Protein AF-A0A4U9DA67-F1 (afdb_monomer_lite)

Foldseek 3Di:
DQPDPVPDDVVVVVVVVVVCVVVVDDDPDDDDDPVVCPVVVVVVQLVCLVVLNDADADDDPVVVVQQPADPVDHHHDGPRSPPHSVVRVVVVVCVVVVVVVPD

Secondary structure (DSSP, 8-state):
-TT-TTT--HHHHHHHHHHHHHTT---SSSPP-GGGGHHHHHHHHHHHHHTTS-------HHHHHHHT-BTTB-----TTTT--HHHHHHHHHHHHTTGGGG-

Structure (mmCIF, N/CA/C/O backbone):
data_AF-A0A4U9DA67-F1
#
_entry.id 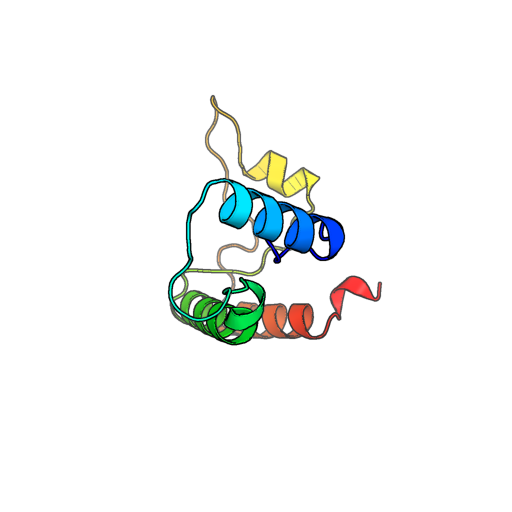  AF-A0A4U9DA67-F1
#
loop_
_atom_site.group_PDB
_atom_site.id
_atom_site.type_symbol
_atom_site.label_atom_id
_atom_site.label_alt_id
_atom_site.label_comp_id
_atom_site.label_asym_id
_atom_site.label_entity_id
_atom_site.label_seq_id
_atom_site.pdbx_PDB_ins_code
_atom_site.Cartn_x
_atom_site.Cartn_y
_atom_site.Cartn_z
_atom_site.occupancy
_atom_site.B_iso_or_equiv
_atom_site.auth_seq_id
_atom_site.auth_comp_id
_atom_site.auth_asym_id
_atom_site.auth_atom_id
_atom_site.pdbx_PDB_model_num
ATOM 1 N N . MET A 1 1 ? -1.468 9.016 10.867 1.00 56.12 1 MET A N 1
ATOM 2 C CA . MET A 1 1 ? -2.059 7.807 10.263 1.00 56.12 1 MET A CA 1
ATOM 3 C C . MET A 1 1 ? -1.379 6.626 10.899 1.00 56.12 1 MET A C 1
ATOM 5 O O . MET A 1 1 ? -0.155 6.627 10.936 1.00 56.12 1 MET A O 1
ATOM 9 N N . ASP A 1 2 ? -2.167 5.694 11.413 1.00 71.94 2 ASP A N 1
ATOM 10 C CA . ASP A 1 2 ? -1.729 4.495 12.127 1.00 71.94 2 ASP A CA 1
ATOM 11 C C . ASP A 1 2 ? -1.363 3.336 11.165 1.00 71.94 2 ASP A C 1
ATOM 13 O O . ASP A 1 2 ? -1.772 2.189 11.317 1.00 71.94 2 ASP A O 1
ATOM 17 N N . THR A 1 3 ? -0.644 3.673 10.089 1.00 76.25 3 THR A N 1
ATOM 18 C CA . THR A 1 3 ? -0.167 2.721 9.072 1.00 76.25 3 THR A CA 1
ATOM 19 C C . THR A 1 3 ? 1.362 2.636 8.985 1.00 76.25 3 THR A C 1
ATOM 21 O O . THR A 1 3 ? 1.892 1.912 8.144 1.00 76.25 3 THR A O 1
ATOM 24 N N . ASN A 1 4 ? 2.086 3.413 9.792 1.00 77.94 4 ASN A N 1
ATOM 25 C CA . ASN A 1 4 ? 3.538 3.420 9.901 1.00 77.94 4 ASN A CA 1
ATOM 26 C C . ASN A 1 4 ? 3.980 3.118 11.350 1.00 77.94 4 ASN A C 1
ATOM 28 O O . ASN A 1 4 ? 4.175 4.052 12.136 1.00 77.94 4 ASN A O 1
ATOM 32 N N . PRO A 1 5 ? 4.282 1.849 11.675 1.00 72.50 5 PRO A N 1
ATOM 33 C CA . PRO A 1 5 ? 4.588 1.424 13.042 1.00 72.50 5 PRO A CA 1
ATOM 34 C C . PRO A 1 5 ? 5.873 2.038 13.625 1.00 72.50 5 PRO A C 1
ATOM 36 O O . PRO A 1 5 ? 6.102 1.940 14.822 1.00 72.50 5 PRO A O 1
ATOM 39 N N . VAL A 1 6 ? 6.731 2.660 12.805 1.00 71.12 6 VAL A N 1
ATOM 40 C CA . VAL A 1 6 ? 7.970 3.326 13.261 1.00 71.12 6 VAL A CA 1
ATOM 41 C C . VAL A 1 6 ? 7.718 4.778 13.684 1.00 71.12 6 VAL A C 1
ATOM 43 O O . VAL A 1 6 ? 8.524 5.362 14.401 1.00 71.12 6 VAL A O 1
ATOM 46 N N . LYS A 1 7 ? 6.622 5.388 13.219 1.00 66.12 7 LYS A N 1
ATOM 47 C CA . LYS A 1 7 ? 6.269 6.789 13.508 1.00 66.12 7 LYS A CA 1
ATOM 48 C C . LYS A 1 7 ? 5.043 6.929 14.410 1.00 66.12 7 LYS A C 1
ATOM 50 O O . LYS 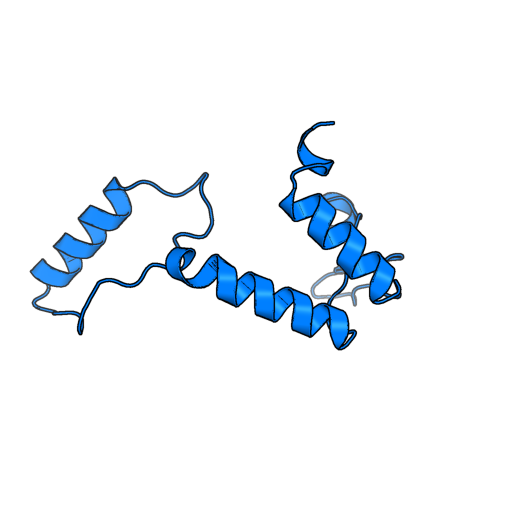A 1 7 ? 4.578 8.046 14.623 1.00 66.12 7 LYS A O 1
ATOM 55 N N . GLU A 1 8 ? 4.505 5.817 14.890 1.00 66.38 8 GLU A N 1
ATOM 56 C CA . GLU A 1 8 ? 3.336 5.791 15.758 1.00 66.38 8 GLU A CA 1
ATOM 57 C C . GLU A 1 8 ? 3.744 5.712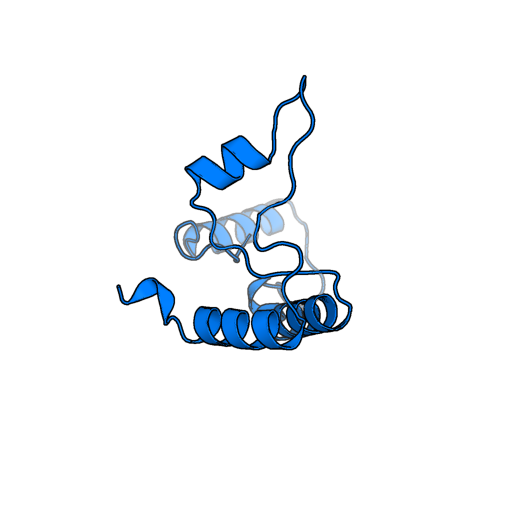 17.220 1.00 66.38 8 GLU A C 1
ATOM 59 O O . GLU A 1 8 ? 4.470 4.807 17.621 1.00 66.38 8 GLU A O 1
ATOM 64 N N . ASP A 1 9 ? 3.218 6.649 18.004 1.00 74.19 9 ASP A N 1
ATOM 65 C CA . ASP A 1 9 ? 3.228 6.600 19.460 1.00 74.19 9 ASP A CA 1
ATOM 66 C C . ASP A 1 9 ? 1.779 6.688 19.949 1.00 74.19 9 ASP A C 1
ATOM 68 O O . ASP A 1 9 ? 0.979 7.480 19.433 1.00 74.19 9 ASP A O 1
ATOM 72 N N . ILE A 1 10 ? 1.445 5.870 20.943 1.00 77.50 10 ILE A N 1
ATOM 73 C CA . ILE A 1 10 ? 0.146 5.889 21.619 1.00 77.50 10 ILE A CA 1
ATOM 74 C C . ILE A 1 10 ? -0.095 7.272 22.238 1.00 77.50 10 ILE A C 1
ATOM 76 O O . ILE A 1 10 ? -1.227 7.758 22.217 1.00 77.50 10 ILE A O 1
ATOM 80 N N . GLU A 1 11 ? 0.966 7.955 22.674 1.00 78.69 11 GLU A N 1
ATOM 81 C CA . GLU A 1 11 ? 0.903 9.313 23.221 1.00 78.69 11 GLU A CA 1
ATOM 82 C C . GLU A 1 11 ? 0.291 10.320 22.225 1.00 78.69 11 GLU A C 1
ATOM 84 O O . GLU A 1 11 ? -0.525 11.173 22.596 1.00 78.69 11 GLU A O 1
ATOM 89 N N . TYR A 1 12 ? 0.590 10.191 20.927 1.00 81.94 12 TYR A N 1
ATOM 90 C CA . TYR A 1 12 ? -0.013 11.049 19.900 1.00 81.94 12 TYR A CA 1
ATOM 91 C C . TYR A 1 12 ? -1.506 10.767 19.720 1.00 81.94 12 TYR A C 1
ATOM 93 O O . TYR A 1 12 ? -2.298 11.684 19.513 1.00 81.94 12 TYR A O 1
ATOM 101 N N . VAL A 1 13 ? -1.919 9.503 19.811 1.00 84.69 13 VAL A N 1
ATOM 102 C CA . VAL A 1 13 ? -3.335 9.128 19.699 1.00 84.69 13 VAL A CA 1
ATOM 103 C C . VAL A 1 13 ? -4.136 9.684 20.877 1.00 84.69 13 VAL A C 1
ATOM 105 O O . VAL A 1 13 ? -5.255 10.162 20.689 1.00 84.69 13 VAL A O 1
ATOM 108 N N . GLU A 1 14 ? -3.582 9.625 22.085 1.00 86.75 14 GLU A N 1
ATOM 109 C CA . GLU A 1 14 ? -4.240 10.119 23.297 1.00 86.75 14 GLU A CA 1
ATOM 110 C C . GLU A 1 14 ? -4.330 11.647 23.332 1.00 86.75 14 GLU A C 1
ATOM 112 O O . GLU A 1 14 ? -5.409 12.186 23.584 1.00 86.75 14 GLU A O 1
ATOM 117 N N . SER A 1 15 ? -3.241 12.348 23.007 1.00 90.44 15 SER A N 1
ATOM 118 C CA . SER A 1 15 ? -3.234 13.817 22.934 1.00 90.44 15 SER A CA 1
ATOM 119 C C . SER A 1 15 ? -4.243 14.349 21.913 1.00 90.44 15 SER A C 1
ATOM 121 O O . SER A 1 15 ? -5.058 15.203 22.254 1.00 90.44 15 SER A O 1
ATOM 123 N N . ILE A 1 16 ? -4.301 13.766 20.709 1.00 89.56 16 ILE A N 1
ATOM 124 C CA . ILE A 1 16 ? -5.278 14.162 19.681 1.00 89.56 16 ILE A CA 1
ATOM 125 C C . ILE A 1 16 ? -6.723 13.958 20.167 1.00 89.56 16 ILE A C 1
ATOM 127 O O . ILE A 1 16 ? -7.581 14.808 19.924 1.00 89.56 16 ILE A O 1
ATOM 131 N N . LYS A 1 17 ? -7.023 12.852 20.864 1.00 89.75 17 LYS A N 1
ATOM 132 C CA . LYS A 1 17 ? -8.366 12.617 21.430 1.00 89.75 17 LYS A CA 1
ATOM 133 C C . LYS A 1 17 ? -8.737 13.679 22.461 1.00 89.75 17 LYS A C 1
ATOM 135 O O . LYS A 1 17 ? -9.867 14.169 22.433 1.00 89.75 17 LYS A O 1
ATOM 140 N N . ASN A 1 18 ? -7.798 14.025 23.338 1.00 91.81 18 ASN A N 1
ATOM 141 C CA . ASN A 1 18 ? -8.002 15.029 24.377 1.00 91.81 18 ASN A CA 1
ATOM 142 C C . ASN A 1 18 ? -8.239 16.416 23.770 1.00 91.81 18 ASN A C 1
ATOM 144 O O . ASN A 1 18 ? -9.177 17.095 24.177 1.00 91.81 18 ASN A O 1
ATOM 148 N N . ASP A 1 19 ? -7.469 16.802 22.751 1.00 94.38 19 ASP A N 1
ATOM 149 C CA . ASP A 1 19 ? -7.624 18.093 22.072 1.00 94.38 19 ASP A CA 1
ATOM 150 C C . ASP A 1 19 ? -8.983 18.217 21.367 1.00 94.38 19 ASP A C 1
ATOM 152 O O . ASP A 1 19 ? -9.659 19.241 21.475 1.00 94.38 19 ASP A O 1
ATOM 156 N N . VAL A 1 20 ? -9.438 17.161 20.680 1.00 92.75 20 VAL A N 1
ATOM 157 C CA . VAL A 1 20 ? -10.751 17.149 20.007 1.00 92.75 20 VAL A CA 1
ATOM 158 C C . VAL A 1 20 ? -11.898 17.284 21.014 1.00 92.75 20 VAL A C 1
ATOM 160 O O . VAL A 1 20 ? -12.839 18.045 20.771 1.00 92.75 20 VAL A O 1
ATOM 163 N N . GLN A 1 21 ? -11.809 16.589 22.154 1.00 92.19 21 GLN A N 1
ATOM 164 C CA . GLN A 1 21 ? -12.792 16.706 23.237 1.00 92.19 21 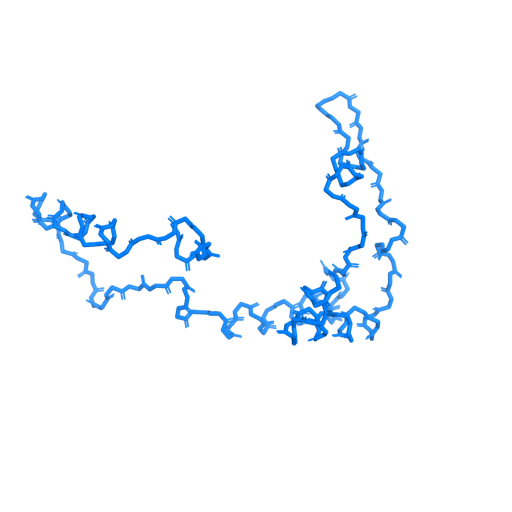GLN A CA 1
ATOM 165 C C . GLN A 1 21 ? -12.752 18.085 23.897 1.00 92.19 21 GLN A C 1
ATOM 167 O O . GLN A 1 21 ? -13.803 18.659 24.181 1.00 92.19 21 GLN A O 1
ATOM 172 N N . TRP A 1 22 ? -11.556 18.637 24.106 1.00 94.56 22 TRP A N 1
ATOM 173 C CA . TRP A 1 22 ? -11.367 19.974 24.664 1.00 94.56 22 TRP A CA 1
ATOM 174 C C . TRP A 1 22 ? -11.992 21.060 23.779 1.00 94.56 22 TRP A C 1
ATOM 176 O O . TRP A 1 22 ? -12.613 21.990 24.289 1.00 94.56 22 TRP A O 1
ATOM 186 N N . LEU A 1 23 ? -11.929 20.895 22.454 1.00 95.94 23 LEU A N 1
ATOM 187 C CA . LEU A 1 23 ? -12.615 21.759 21.487 1.00 95.94 23 LEU A CA 1
ATOM 188 C C . LEU A 1 23 ? -14.152 21.595 21.479 1.00 95.94 23 LEU A C 1
ATOM 190 O O . LEU A 1 23 ? -14.837 22.301 20.740 1.00 95.94 23 LEU A O 1
ATOM 194 N N . GLY A 1 24 ? -14.709 20.687 22.287 1.00 94.31 24 GLY A N 1
ATOM 195 C CA . GLY A 1 24 ? -16.150 20.453 22.417 1.00 94.31 24 GLY A CA 1
ATOM 196 C C . GLY A 1 24 ? -16.751 19.559 21.329 1.00 94.31 24 GLY A C 1
ATOM 197 O O . GLY A 1 24 ? -17.974 19.394 21.272 1.00 94.31 24 GLY A O 1
ATOM 198 N N . PHE A 1 25 ? -15.923 18.961 20.468 1.00 93.38 25 PHE A N 1
ATOM 199 C CA . PHE A 1 25 ? -16.383 18.047 19.426 1.00 93.38 25 PHE A CA 1
ATOM 200 C C . PHE A 1 25 ? -16.469 16.611 19.939 1.00 93.38 25 PHE A C 1
ATOM 202 O O . PHE A 1 25 ? -15.653 16.149 20.733 1.00 93.38 25 PHE A O 1
ATOM 209 N N . HIS A 1 26 ? -17.459 15.886 19.428 1.00 90.88 26 HIS A N 1
ATOM 210 C CA . HIS A 1 26 ? -17.674 14.477 19.729 1.00 90.88 26 HIS A CA 1
ATOM 211 C C . HIS A 1 26 ? -17.681 13.699 18.417 1.00 90.88 26 HIS A C 1
ATOM 213 O O . HIS A 1 26 ? -18.399 14.054 17.480 1.00 90.88 26 HIS A O 1
ATOM 219 N N . TRP A 1 27 ? -16.877 12.643 18.335 1.00 91.06 27 TRP A N 1
ATOM 220 C CA . TRP A 1 27 ? -16.933 11.720 17.207 1.00 91.06 27 TRP A CA 1
ATOM 221 C C . TRP A 1 27 ? -18.158 10.814 17.317 1.00 91.06 27 TRP A C 1
ATOM 223 O O . TRP A 1 27 ? -18.664 10.526 18.402 1.00 91.06 27 TRP A O 1
ATOM 233 N N . SER A 1 28 ? -18.635 10.349 16.166 1.00 91.44 28 SER A N 1
ATOM 234 C CA . SER A 1 28 ? -19.725 9.382 16.116 1.00 91.44 28 SER A CA 1
ATOM 235 C C . SER A 1 28 ? -19.193 7.971 16.348 1.00 91.44 28 SER A C 1
ATOM 237 O O . SER A 1 28 ? -18.238 7.549 15.699 1.00 91.44 28 SER A O 1
ATOM 239 N N . GLY A 1 29 ? -19.828 7.229 17.254 1.00 89.56 29 GLY A N 1
ATOM 240 C CA . GLY A 1 29 ? -19.480 5.838 17.521 1.00 89.56 29 GLY A CA 1
ATOM 241 C C . GLY A 1 29 ? -18.092 5.666 18.145 1.00 89.56 29 GLY A C 1
ATOM 242 O O . GLY A 1 29 ? -17.711 6.385 19.069 1.00 89.56 29 GLY A O 1
ATOM 243 N N . LYS A 1 30 ? -17.359 4.650 17.682 1.00 88.94 30 LYS A N 1
ATOM 244 C CA . LYS A 1 30 ? -16.019 4.320 18.183 1.00 88.94 30 LYS A CA 1
ATOM 245 C C . LYS A 1 30 ? -14.955 5.074 17.389 1.00 88.94 30 LYS A C 1
ATOM 247 O O . LYS A 1 30 ? -15.158 5.401 16.225 1.00 88.94 30 LYS A O 1
ATOM 252 N N . VAL A 1 31 ? -13.806 5.306 18.018 1.00 87.25 31 VAL A N 1
ATOM 253 C CA . VAL A 1 31 ? -12.616 5.793 17.312 1.00 87.25 31 VAL A CA 1
ATOM 254 C C . VAL A 1 31 ? -12.196 4.727 16.306 1.00 87.25 31 VAL A C 1
ATOM 256 O O . VAL A 1 31 ? -12.034 3.569 16.685 1.00 87.25 31 VAL A O 1
ATOM 259 N N . CYS A 1 32 ? -12.052 5.122 15.046 1.00 86.69 32 CYS A N 1
ATOM 260 C CA . CYS A 1 32 ? -11.606 4.241 13.975 1.00 86.69 32 CYS A CA 1
ATOM 261 C C . CYS A 1 32 ? -10.088 4.317 13.825 1.00 86.69 32 CYS A C 1
ATOM 263 O O . CYS A 1 32 ? -9.526 5.416 13.826 1.00 86.69 32 CYS A O 1
ATOM 265 N N . TYR A 1 33 ? -9.460 3.166 13.619 1.00 85.94 33 TYR A N 1
ATOM 266 C CA . TYR A 1 33 ? -8.041 3.046 13.315 1.00 85.94 33 TYR A CA 1
ATOM 267 C C . TYR A 1 33 ? -7.877 2.543 11.878 1.00 85.94 33 TYR A C 1
ATOM 269 O O . TYR A 1 33 ? -8.637 1.697 11.418 1.00 85.94 33 TYR A O 1
ATOM 277 N N . SER A 1 34 ? -6.912 3.071 11.124 1.00 85.00 34 SER A N 1
ATOM 278 C CA . SER A 1 34 ? -6.622 2.593 9.761 1.00 85.00 34 SER A CA 1
ATOM 279 C C . SER A 1 34 ? -6.164 1.133 9.784 1.00 85.00 34 SER A C 1
ATOM 281 O O . SER A 1 34 ? -6.463 0.371 8.865 1.00 85.00 34 SER A O 1
ATOM 283 N N . SER A 1 35 ? -5.475 0.744 10.857 1.00 85.00 35 SER A N 1
ATOM 284 C CA . SER A 1 35 ? -5.048 -0.624 11.141 1.00 85.00 35 SER A CA 1
ATOM 285 C C . SER A 1 35 ? -6.210 -1.608 11.312 1.00 85.00 35 SER A C 1
ATOM 287 O O . SER A 1 35 ? -6.056 -2.768 10.926 1.00 85.00 35 SER A O 1
ATOM 289 N N . ASP A 1 36 ? -7.399 -1.154 11.740 1.00 86.50 36 ASP A N 1
ATOM 290 C CA . ASP A 1 36 ? -8.619 -1.984 11.786 1.00 86.50 36 ASP A CA 1
ATOM 291 C C . ASP A 1 36 ? -9.015 -2.510 10.391 1.00 86.50 36 ASP A C 1
ATOM 293 O O . ASP A 1 36 ? -9.750 -3.489 10.269 1.00 86.50 36 ASP A O 1
ATOM 297 N N . TYR A 1 37 ? -8.525 -1.873 9.322 1.00 90.56 37 TYR A N 1
ATOM 298 C CA . TYR A 1 37 ? -8.865 -2.192 7.937 1.00 90.56 37 TYR A CA 1
ATOM 299 C C . TYR A 1 37 ? -7.747 -2.920 7.180 1.00 90.56 37 TYR A C 1
ATOM 301 O O . TYR A 1 37 ? -7.866 -3.091 5.967 1.00 90.56 37 TYR A O 1
ATOM 309 N N . PHE A 1 38 ? -6.667 -3.371 7.830 1.00 89.50 38 PHE A N 1
ATOM 310 C CA . PHE A 1 38 ? -5.549 -4.011 7.121 1.00 89.50 38 PHE A CA 1
ATOM 311 C C . PHE A 1 38 ? -5.949 -5.257 6.325 1.00 89.50 38 PHE A C 1
ATOM 313 O O . PHE A 1 38 ? -5.510 -5.400 5.183 1.00 89.50 38 PHE A O 1
ATOM 320 N N . ASP A 1 39 ? -6.831 -6.105 6.854 1.00 91.19 39 ASP A N 1
ATOM 321 C CA . ASP A 1 39 ? -7.329 -7.277 6.120 1.00 91.19 39 ASP A CA 1
ATOM 322 C C . ASP A 1 39 ? -8.131 -6.873 4.871 1.00 91.19 39 ASP A C 1
ATOM 324 O O . ASP A 1 39 ? -8.008 -7.477 3.798 1.00 91.19 39 ASP A O 1
ATOM 328 N N . GLN A 1 40 ? -8.915 -5.798 4.981 1.00 93.81 40 GLN A N 1
ATOM 329 C CA . GLN A 1 40 ? -9.687 -5.252 3.869 1.00 93.81 40 GLN A CA 1
ATOM 330 C C . GLN A 1 40 ? -8.770 -4.627 2.808 1.00 93.81 40 GLN A C 1
ATOM 332 O O . GLN A 1 40 ? -8.941 -4.875 1.615 1.00 93.81 40 GLN A O 1
ATOM 337 N N . LEU A 1 41 ? -7.768 -3.854 3.233 1.00 93.88 41 LEU A N 1
ATOM 338 C CA . LEU A 1 41 ? -6.774 -3.243 2.350 1.00 93.88 41 LEU A CA 1
ATOM 339 C C . LEU A 1 41 ? -5.937 -4.305 1.627 1.00 93.88 41 LEU A C 1
ATOM 341 O O . LEU A 1 41 ? -5.692 -4.178 0.429 1.00 93.88 41 LEU A O 1
ATOM 345 N N . HIS A 1 42 ? -5.560 -5.382 2.319 1.00 94.81 42 HIS A N 1
ATOM 346 C CA . HIS A 1 42 ? -4.897 -6.531 1.709 1.00 94.81 42 HIS A CA 1
ATOM 347 C C . HIS A 1 42 ? -5.785 -7.193 0.646 1.00 94.81 42 HIS A C 1
ATOM 349 O O . HIS A 1 42 ? -5.321 -7.485 -0.455 1.00 94.81 42 HIS A O 1
ATOM 355 N N . SER A 1 43 ? -7.070 -7.394 0.947 1.00 96.25 43 SER A N 1
ATOM 356 C CA . SER A 1 43 ? -8.024 -7.982 -0.001 1.00 96.25 43 SER A CA 1
ATOM 357 C C . SER A 1 43 ? -8.174 -7.127 -1.263 1.00 96.25 43 SER A C 1
ATOM 359 O O . SER A 1 43 ? -8.126 -7.657 -2.373 1.00 96.25 43 SER A O 1
ATOM 361 N N . TYR A 1 44 ? -8.249 -5.801 -1.116 1.00 97.50 44 TYR A N 1
ATOM 362 C CA . TYR A 1 44 ? -8.247 -4.888 -2.261 1.00 97.50 44 TYR A CA 1
ATOM 363 C C . TYR A 1 44 ? -6.931 -4.921 -3.044 1.00 97.50 44 TYR A C 1
ATOM 365 O O . TYR A 1 44 ? -6.959 -4.874 -4.271 1.00 97.50 44 TYR A O 1
ATOM 373 N N . ALA A 1 45 ? -5.779 -5.043 -2.381 1.00 96.75 45 ALA A N 1
ATOM 374 C CA . ALA A 1 45 ? -4.500 -5.184 -3.077 1.00 96.75 45 ALA A CA 1
ATOM 375 C C . ALA A 1 45 ? -4.469 -6.449 -3.955 1.00 96.75 45 ALA A C 1
ATOM 377 O O . ALA A 1 45 ? -4.090 -6.378 -5.123 1.00 96.75 45 ALA A O 1
ATOM 378 N N . VAL A 1 46 ? -4.944 -7.586 -3.434 1.00 97.38 46 VAL A N 1
ATOM 379 C CA . VAL A 1 46 ? -5.076 -8.841 -4.197 1.00 97.38 46 VAL A CA 1
ATOM 380 C C . VAL A 1 46 ? -6.033 -8.681 -5.381 1.00 97.38 46 VAL A C 1
ATOM 382 O O . VAL A 1 46 ? -5.738 -9.147 -6.484 1.00 97.38 46 VAL A O 1
ATOM 385 N N . GLU A 1 47 ? -7.158 -7.990 -5.19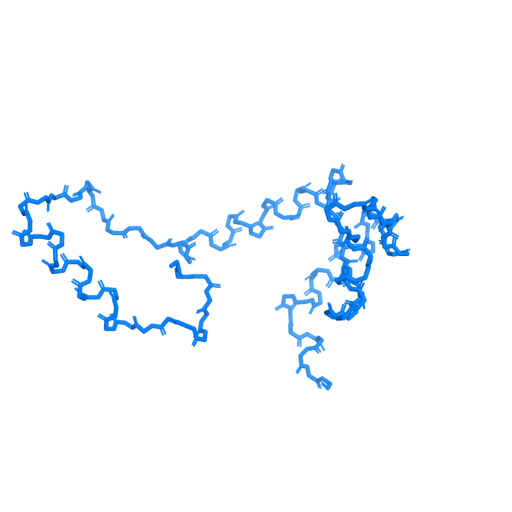1 1.00 97.94 47 GLU A N 1
ATOM 386 C CA . GLU A 1 47 ? -8.103 -7.692 -6.271 1.00 97.94 47 GLU A CA 1
ATOM 387 C C . GLU A 1 47 ? -7.454 -6.847 -7.379 1.00 97.94 47 GLU A C 1
ATOM 389 O O . GLU A 1 47 ? -7.601 -7.157 -8.563 1.00 97.94 47 GLU A O 1
ATOM 394 N N . LEU A 1 48 ? -6.697 -5.809 -7.011 1.00 98.31 48 LEU A N 1
ATOM 395 C CA . LEU A 1 48 ? -5.983 -4.962 -7.969 1.00 98.31 48 LEU A CA 1
ATOM 396 C C . LEU A 1 48 ? -4.925 -5.747 -8.749 1.00 98.31 48 LEU A C 1
ATOM 398 O O . LEU A 1 48 ? -4.826 -5.573 -9.964 1.00 98.31 48 LEU A O 1
ATOM 402 N N . ILE A 1 49 ? -4.182 -6.638 -8.085 1.00 97.94 49 ILE A N 1
ATOM 403 C CA . ILE A 1 49 ? -3.220 -7.528 -8.751 1.00 97.94 49 ILE A CA 1
ATOM 404 C C . ILE A 1 49 ? -3.951 -8.438 -9.743 1.00 97.94 49 ILE A C 1
ATOM 406 O O . ILE A 1 49 ? -3.549 -8.543 -10.898 1.00 97.94 49 ILE A O 1
ATOM 410 N N . THR A 1 50 ? -5.072 -9.033 -9.331 1.00 97.25 50 THR A N 1
ATOM 411 C CA . THR A 1 50 ? -5.866 -9.941 -10.178 1.00 97.25 50 THR A CA 1
ATOM 412 C C . THR A 1 50 ? -6.425 -9.240 -11.420 1.00 97.25 50 THR A C 1
ATOM 414 O O . THR A 1 50 ? -6.522 -9.840 -12.487 1.00 97.25 50 THR A O 1
ATOM 417 N N . LYS A 1 51 ? -6.750 -7.947 -11.313 1.00 97.88 51 LYS A N 1
ATOM 418 C CA . LYS A 1 51 ? -7.207 -7.105 -12.430 1.00 97.88 51 LYS A CA 1
ATOM 419 C C . LYS A 1 51 ? -6.071 -6.579 -13.321 1.00 97.88 51 LYS A C 1
ATOM 421 O O . LYS A 1 51 ? -6.356 -5.851 -14.269 1.00 97.88 51 LYS A O 1
ATOM 426 N N . GLY A 1 52 ? -4.807 -6.890 -13.020 1.00 96.50 52 GLY A N 1
ATOM 427 C CA . GLY A 1 52 ? -3.644 -6.347 -13.735 1.00 96.50 52 GLY A CA 1
ATOM 428 C C . GLY A 1 52 ? -3.418 -4.848 -13.493 1.00 96.50 52 GLY A C 1
ATOM 429 O O . GLY A 1 52 ? -2.803 -4.172 -14.313 1.00 96.50 52 GLY A O 1
ATOM 430 N N . LEU A 1 53 ? -3.947 -4.310 -12.388 1.00 97.69 53 LEU A N 1
ATOM 431 C CA . LEU A 1 53 ? -3.869 -2.891 -12.019 1.00 97.69 53 LEU A CA 1
ATOM 432 C C . LEU A 1 53 ? -2.804 -2.607 -10.948 1.00 97.69 53 LEU A C 1
ATOM 434 O O . LEU A 1 53 ? -2.569 -1.447 -10.612 1.00 97.69 53 LEU A O 1
ATOM 438 N N . ALA A 1 54 ? -2.161 -3.646 -10.417 1.00 97.94 54 ALA A N 1
ATOM 439 C CA . ALA A 1 54 ? -1.055 -3.551 -9.472 1.00 97.94 54 ALA A CA 1
ATOM 440 C C . ALA A 1 54 ? -0.009 -4.639 -9.754 1.00 97.94 54 ALA A C 1
ATOM 442 O O . ALA A 1 54 ? -0.352 -5.730 -10.207 1.00 97.94 54 ALA A O 1
ATOM 443 N N . TYR A 1 55 ? 1.257 -4.337 -9.462 1.00 97.94 55 TYR A N 1
ATOM 444 C CA . TYR A 1 55 ? 2.390 -5.247 -9.628 1.00 97.94 55 TYR A CA 1
ATOM 445 C C . TYR A 1 55 ? 3.380 -5.091 -8.463 1.00 97.94 55 TYR A C 1
ATOM 447 O O . TYR A 1 55 ? 3.397 -4.057 -7.790 1.00 97.94 55 TYR A O 1
ATOM 455 N N . VAL A 1 56 ? 4.196 -6.116 -8.219 1.00 97.50 56 VAL A N 1
ATOM 456 C CA . VAL A 1 56 ? 5.296 -6.071 -7.247 1.00 97.50 56 VAL A CA 1
ATOM 457 C C . VAL A 1 56 ? 6.549 -5.558 -7.945 1.00 97.50 56 VAL A C 1
ATOM 459 O O . VAL A 1 56 ? 6.967 -6.121 -8.956 1.00 97.50 56 VAL A O 1
ATOM 462 N N . ASP A 1 57 ? 7.157 -4.513 -7.390 1.00 96.50 57 ASP A N 1
ATOM 463 C CA . ASP A 1 57 ? 8.375 -3.891 -7.912 1.00 96.50 57 ASP A CA 1
ATOM 464 C C . ASP A 1 57 ? 9.594 -4.288 -7.068 1.00 96.50 57 ASP A C 1
ATOM 466 O O . ASP A 1 57 ? 9.506 -4.378 -5.844 1.00 96.50 57 ASP A O 1
ATOM 470 N N . GLU A 1 58 ? 10.727 -4.519 -7.728 1.00 95.94 58 GLU A N 1
ATOM 471 C CA . GLU A 1 58 ? 12.002 -4.887 -7.090 1.00 95.94 58 GLU A CA 1
ATOM 472 C C . GLU A 1 58 ? 13.099 -3.838 -7.300 1.00 95.94 58 GLU A C 1
ATOM 474 O O . GLU A 1 58 ? 14.240 -4.044 -6.890 1.00 95.94 58 GLU A O 1
ATOM 479 N N . LEU A 1 59 ? 12.767 -2.699 -7.915 1.00 94.81 59 LEU A N 1
ATOM 480 C CA . LEU A 1 59 ? 13.671 -1.555 -7.960 1.00 94.81 59 LEU A CA 1
ATOM 481 C C . LEU A 1 59 ? 14.001 -1.069 -6.539 1.00 94.81 59 LEU A C 1
ATOM 483 O O . LEU A 1 59 ? 13.129 -0.971 -5.671 1.00 94.81 59 LEU A O 1
ATOM 487 N N . SER A 1 60 ? 15.265 -0.714 -6.318 1.00 94.88 60 SER A N 1
ATOM 488 C CA . SER A 1 60 ? 15.713 -0.024 -5.105 1.00 94.88 60 SER A CA 1
ATOM 489 C C . SER A 1 60 ? 15.038 1.344 -4.953 1.00 94.88 60 SER A C 1
ATOM 491 O O . SER A 1 60 ? 14.476 1.900 -5.900 1.00 94.88 60 SER A O 1
ATOM 493 N N . ALA A 1 61 ? 15.097 1.932 -3.756 1.00 92.69 61 ALA A N 1
ATOM 494 C CA . ALA A 1 61 ? 14.511 3.251 -3.514 1.00 92.69 61 ALA A CA 1
ATOM 495 C C . ALA A 1 61 ? 15.135 4.335 -4.416 1.00 92.69 61 ALA A C 1
ATOM 497 O O . ALA A 1 61 ? 14.433 5.234 -4.893 1.00 92.69 61 ALA A O 1
ATOM 498 N N . GLU A 1 62 ? 16.439 4.227 -4.673 1.00 94.06 62 GLU A N 1
ATOM 499 C CA . GLU A 1 62 ? 17.192 5.073 -5.593 1.00 94.06 62 GLU A CA 1
ATOM 500 C C . GLU A 1 62 ? 16.686 4.903 -7.029 1.00 94.06 62 GLU A C 1
ATOM 502 O O . GLU A 1 62 ? 16.309 5.890 -7.668 1.00 94.06 62 GLU A O 1
ATOM 507 N N . GLU A 1 63 ? 16.577 3.663 -7.509 1.00 95.50 63 GLU A N 1
ATOM 508 C CA . GLU A 1 63 ? 16.085 3.372 -8.857 1.00 95.50 63 GLU A CA 1
ATOM 509 C C . GLU A 1 63 ? 14.625 3.799 -9.037 1.00 95.50 63 GLU A C 1
ATOM 511 O O . GLU A 1 63 ? 14.293 4.411 -10.048 1.00 95.50 63 GLU A O 1
ATOM 516 N N . ILE A 1 64 ? 13.741 3.580 -8.056 1.00 95.19 64 ILE A N 1
ATOM 517 C CA . ILE A 1 64 ? 12.351 4.067 -8.110 1.00 95.19 64 ILE A CA 1
ATOM 518 C C . ILE A 1 64 ? 12.331 5.582 -8.332 1.00 95.19 64 ILE A C 1
ATOM 520 O O . ILE A 1 64 ? 11.503 6.091 -9.094 1.00 95.19 64 ILE A O 1
ATOM 524 N N . ARG A 1 65 ? 13.234 6.326 -7.680 1.00 93.81 65 ARG A N 1
ATOM 525 C CA . ARG A 1 65 ? 13.323 7.781 -7.849 1.00 93.81 65 ARG A CA 1
ATOM 526 C C . ARG A 1 65 ? 13.769 8.159 -9.259 1.00 93.81 65 ARG A C 1
ATOM 528 O O . ARG A 1 65 ? 13.219 9.102 -9.820 1.00 93.81 65 ARG A O 1
ATOM 535 N N . GLU A 1 66 ? 14.714 7.424 -9.833 1.00 94.25 66 GLU A N 1
ATOM 536 C CA . GLU A 1 66 ? 15.169 7.626 -11.212 1.00 94.25 66 GLU A CA 1
ATOM 537 C C . GLU A 1 66 ? 14.084 7.280 -12.240 1.00 94.25 66 GLU A C 1
ATOM 539 O O . GLU A 1 66 ? 13.843 8.041 -13.178 1.00 94.25 66 GLU A O 1
ATOM 544 N N . TYR A 1 67 ? 13.390 6.155 -12.055 1.00 96.19 67 TYR A N 1
ATOM 545 C CA . TYR A 1 67 ? 12.338 5.683 -12.957 1.00 96.19 67 TYR A CA 1
ATOM 546 C C . TYR A 1 67 ? 11.083 6.559 -12.899 1.00 96.19 67 TYR A C 1
ATOM 548 O O . TYR A 1 67 ? 10.391 6.699 -13.905 1.00 96.19 67 TYR A O 1
ATOM 556 N N . ARG A 1 68 ? 10.814 7.221 -11.768 1.00 96.12 68 ARG A N 1
ATOM 557 C CA . ARG A 1 68 ? 9.695 8.166 -11.622 1.00 96.12 68 ARG A CA 1
ATOM 558 C C . ARG A 1 68 ? 9.810 9.391 -12.538 1.00 96.12 68 ARG A C 1
ATOM 560 O O . ARG A 1 68 ? 8.788 9.988 -12.869 1.00 96.12 68 ARG A O 1
ATOM 567 N N . GLY A 1 69 ? 11.023 9.762 -12.950 1.00 93.94 69 GLY A N 1
ATOM 568 C CA . GLY A 1 69 ? 11.273 10.980 -13.719 1.00 93.94 69 GLY A CA 1
ATOM 569 C C . GLY A 1 69 ? 11.256 12.242 -12.850 1.00 93.94 69 GLY A C 1
ATOM 570 O O . GLY A 1 69 ? 11.544 12.210 -11.653 1.00 93.94 69 GLY A O 1
ATOM 571 N N . SER A 1 70 ? 10.949 13.390 -13.455 1.00 93.19 70 SER A N 1
ATOM 572 C CA . SER A 1 70 ? 10.954 14.692 -12.774 1.00 93.19 70 SER A CA 1
ATOM 573 C C . SER A 1 70 ? 9.819 15.593 -13.261 1.00 93.19 70 SER A C 1
ATOM 575 O O . SER A 1 70 ? 9.128 15.273 -14.221 1.00 93.19 70 SER A O 1
ATOM 577 N N . LEU A 1 71 ? 9.675 16.785 -12.671 1.00 94.00 71 LEU A N 1
ATOM 578 C CA . LEU A 1 71 ? 8.721 17.799 -13.151 1.00 94.00 71 LEU A CA 1
ATOM 579 C C . LEU A 1 71 ? 8.933 18.198 -14.625 1.00 94.00 71 LEU A C 1
ATOM 581 O O . LEU A 1 71 ? 8.043 18.788 -15.228 1.00 94.00 71 LEU A O 1
ATOM 585 N N . LYS A 1 72 ? 10.113 17.914 -15.192 1.00 94.69 72 LYS A N 1
ATOM 586 C CA . LYS A 1 72 ? 10.497 18.286 -16.561 1.00 94.69 72 LYS A CA 1
ATOM 587 C C . LYS A 1 72 ? 10.662 17.090 -17.503 1.00 94.69 72 LYS A C 1
ATOM 589 O O . LYS A 1 72 ? 10.877 17.306 -18.690 1.00 94.69 72 LYS A O 1
ATOM 594 N N . ALA A 1 73 ? 10.606 15.857 -16.999 1.00 94.06 73 ALA A N 1
ATOM 595 C CA . ALA A 1 73 ? 10.848 14.658 -17.797 1.00 94.06 73 ALA A CA 1
ATOM 596 C C . ALA A 1 73 ? 9.915 13.520 -17.363 1.00 94.06 73 ALA A C 1
ATOM 598 O O . ALA A 1 73 ? 9.823 13.261 -16.159 1.00 94.06 73 ALA A O 1
ATOM 599 N N . PRO A 1 74 ? 9.252 12.832 -18.310 1.00 95.31 74 PRO A N 1
ATOM 600 C CA . PRO A 1 74 ? 8.364 11.728 -17.979 1.00 95.31 74 PRO A CA 1
ATOM 601 C C . PRO A 1 74 ? 9.138 10.583 -17.320 1.00 95.31 74 PRO A C 1
ATOM 603 O O . PRO A 1 74 ? 10.319 10.365 -17.601 1.00 95.31 74 PRO A O 1
ATOM 606 N N . GLY A 1 75 ? 8.454 9.847 -16.448 1.00 96.31 75 GLY A N 1
ATOM 607 C CA . GLY A 1 75 ? 8.970 8.594 -15.914 1.00 96.31 75 GLY A CA 1
ATOM 608 C C . GLY A 1 75 ? 9.039 7.499 -16.978 1.00 96.31 75 GLY A C 1
ATOM 609 O O . GLY A 1 75 ? 8.486 7.619 -18.074 1.00 96.31 75 GLY A O 1
ATOM 610 N N . LYS A 1 76 ? 9.704 6.404 -16.628 1.00 96.75 76 LYS A N 1
ATOM 611 C CA . LYS A 1 76 ? 9.785 5.176 -17.418 1.00 96.75 76 LYS A CA 1
ATOM 612 C C . LYS A 1 76 ? 9.219 4.013 -16.612 1.00 96.75 76 LYS A C 1
ATOM 614 O O . LYS A 1 76 ? 9.315 3.986 -15.386 1.00 96.75 76 LYS A O 1
ATOM 619 N N . ASN A 1 77 ? 8.630 3.048 -17.308 1.00 97.00 77 ASN A N 1
ATOM 620 C CA . ASN A 1 77 ? 8.094 1.850 -16.674 1.00 97.00 77 ASN A CA 1
ATOM 621 C C . ASN A 1 77 ? 9.215 1.035 -16.016 1.00 97.00 77 ASN A C 1
ATOM 623 O O . ASN A 1 77 ? 10.302 0.904 -16.583 1.00 97.00 77 ASN A O 1
ATOM 627 N N . SER A 1 78 ? 8.934 0.482 -14.833 1.00 96.50 78 SER A N 1
ATOM 628 C CA . SER A 1 78 ? 9.798 -0.518 -14.199 1.00 96.50 78 SER A CA 1
ATOM 629 C C . SER A 1 78 ? 9.924 -1.748 -15.111 1.00 96.50 78 SER A C 1
ATOM 631 O O . SER A 1 78 ? 8.931 -2.125 -15.742 1.00 96.50 78 SER A O 1
ATOM 633 N N . PRO A 1 79 ? 11.095 -2.412 -15.174 1.00 96.88 79 PRO A N 1
ATOM 634 C CA . PRO A 1 79 ? 11.235 -3.682 -15.891 1.00 96.88 79 PRO A CA 1
ATOM 635 C C . PRO A 1 79 ? 10.315 -4.783 -15.336 1.00 96.88 79 PRO A C 1
ATOM 637 O O . PRO A 1 79 ? 10.021 -5.743 -16.039 1.00 96.88 79 PRO A O 1
ATOM 640 N N . TYR A 1 80 ? 9.827 -4.630 -14.102 1.00 96.81 80 TYR A N 1
ATOM 641 C CA . TYR A 1 80 ? 8.925 -5.571 -13.436 1.00 96.81 80 TYR A CA 1
ATOM 642 C C . TYR A 1 80 ? 7.437 -5.246 -13.646 1.00 96.81 80 TYR A C 1
ATOM 644 O O . TYR A 1 80 ? 6.571 -5.942 -13.120 1.00 96.81 80 TYR A O 1
ATOM 652 N N . ARG A 1 81 ? 7.115 -4.183 -14.397 1.00 96.69 81 ARG A N 1
ATOM 653 C CA . ARG A 1 81 ? 5.741 -3.673 -14.535 1.00 96.69 81 ARG A CA 1
ATOM 654 C C . ARG A 1 81 ? 4.786 -4.653 -15.213 1.00 96.69 81 ARG A C 1
ATOM 656 O O . ARG A 1 81 ? 3.614 -4.688 -14.858 1.00 96.69 81 ARG A O 1
ATOM 663 N N . ASP A 1 82 ? 5.291 -5.436 -16.162 1.00 96.88 82 ASP A N 1
ATOM 664 C CA . ASP A 1 82 ? 4.485 -6.332 -17.001 1.00 96.88 82 ASP A CA 1
ATOM 665 C C . ASP A 1 82 ? 4.536 -7.799 -16.521 1.00 96.88 82 ASP A C 1
ATOM 667 O O . ASP A 1 82 ? 4.296 -8.728 -17.293 1.00 96.88 82 ASP A O 1
ATOM 671 N N . ARG A 1 83 ? 4.858 -8.019 -15.236 1.00 97.06 83 ARG A N 1
ATOM 672 C CA . ARG A 1 83 ? 4.780 -9.332 -14.574 1.00 97.06 83 ARG A CA 1
ATOM 673 C C . ARG A 1 83 ? 3.386 -9.941 -14.691 1.00 97.06 83 ARG A C 1
ATOM 675 O O . ARG A 1 83 ? 2.381 -9.227 -14.663 1.00 97.06 83 ARG A O 1
ATOM 682 N N . SER A 1 84 ? 3.321 -11.271 -14.740 1.00 97.94 84 SER A N 1
ATOM 683 C CA . SER A 1 84 ? 2.034 -11.966 -14.744 1.00 97.94 84 SER A CA 1
ATOM 684 C C . SER A 1 84 ? 1.301 -11.781 -13.411 1.00 97.94 84 SER A C 1
ATOM 686 O O . SER A 1 84 ? 1.901 -11.492 -12.369 1.00 97.94 84 SER A O 1
ATOM 688 N N . VAL A 1 85 ? -0.020 -11.959 -13.431 1.00 97.75 85 VAL A N 1
ATOM 689 C CA . VAL A 1 85 ? -0.849 -11.903 -12.219 1.00 97.75 85 VAL A CA 1
ATOM 690 C C . VAL A 1 85 ? -0.366 -12.933 -11.193 1.00 97.75 85 VAL A C 1
ATOM 692 O O . VAL A 1 85 ? -0.226 -12.618 -10.014 1.00 97.75 85 VAL A O 1
ATOM 695 N N . GLU A 1 86 ? -0.052 -14.147 -11.642 1.00 97.75 86 GLU A N 1
ATOM 696 C CA . GLU A 1 86 ? 0.399 -15.256 -10.798 1.00 97.75 86 GLU A CA 1
ATOM 697 C C . GLU A 1 86 ? 1.736 -14.945 -10.118 1.00 97.75 86 GLU A C 1
ATOM 699 O O . GLU A 1 86 ? 1.900 -15.201 -8.923 1.00 97.75 86 GLU A O 1
ATOM 704 N N . GLU A 1 87 ? 2.681 -14.358 -10.860 1.00 97.50 87 GLU A N 1
ATOM 705 C CA . GLU A 1 87 ? 3.974 -13.945 -10.314 1.00 97.50 87 GLU A CA 1
ATOM 706 C C . GLU A 1 87 ? 3.795 -12.856 -9.250 1.00 97.50 87 GLU A C 1
ATOM 708 O O . GLU A 1 87 ? 4.334 -12.970 -8.145 1.00 97.50 87 GLU A O 1
ATOM 713 N N . ASN A 1 88 ? 2.981 -11.837 -9.539 1.00 98.00 88 ASN A N 1
ATOM 714 C CA . ASN A 1 88 ? 2.704 -10.750 -8.604 1.00 98.00 88 ASN A CA 1
ATOM 715 C C . ASN A 1 88 ? 2.041 -11.246 -7.311 1.00 98.00 88 ASN A C 1
ATOM 717 O O . ASN A 1 88 ? 2.459 -10.848 -6.224 1.00 98.00 88 ASN A O 1
ATOM 721 N N . LEU A 1 89 ? 1.057 -12.148 -7.401 1.00 97.38 89 LEU A N 1
ATOM 722 C CA . LEU A 1 89 ? 0.408 -12.740 -6.225 1.00 97.38 89 LEU A CA 1
ATOM 723 C C . LEU A 1 89 ? 1.403 -13.531 -5.367 1.00 97.38 89 LEU A C 1
ATOM 725 O O . LEU A 1 89 ? 1.436 -13.369 -4.146 1.00 97.38 89 LEU A O 1
ATOM 729 N N . ALA A 1 90 ? 2.253 -14.347 -5.996 1.00 96.81 90 ALA A N 1
ATOM 730 C CA . ALA A 1 90 ? 3.253 -15.137 -5.284 1.00 96.81 90 ALA A CA 1
ATOM 731 C C . ALA A 1 90 ? 4.298 -14.257 -4.576 1.00 96.81 90 ALA A C 1
ATOM 733 O O . ALA A 1 90 ? 4.721 -14.566 -3.460 1.00 96.81 90 ALA A O 1
ATOM 734 N N . LEU A 1 91 ? 4.729 -13.164 -5.209 1.00 96.50 91 LEU A N 1
ATOM 735 C CA . LEU A 1 91 ? 5.677 -12.220 -4.615 1.00 96.50 91 LEU A CA 1
ATOM 736 C C . LEU A 1 91 ? 5.040 -11.402 -3.487 1.00 96.50 91 LEU A C 1
ATOM 738 O O . LEU A 1 91 ? 5.655 -11.247 -2.431 1.00 96.50 91 LEU A O 1
ATOM 742 N N . PHE A 1 92 ? 3.803 -10.941 -3.665 1.00 96.75 92 PHE A N 1
ATOM 743 C CA . PHE A 1 92 ? 3.083 -10.187 -2.640 1.00 96.75 92 PHE A CA 1
ATOM 744 C C . PHE A 1 92 ? 2.844 -11.031 -1.377 1.00 96.75 92 PHE A C 1
ATOM 746 O O . PHE A 1 92 ? 3.066 -10.561 -0.260 1.00 96.75 92 PHE A O 1
ATOM 753 N N . GLU A 1 93 ? 2.530 -12.321 -1.537 1.00 94.38 93 GLU A N 1
ATOM 754 C CA . GLU A 1 93 ? 2.421 -13.258 -0.412 1.00 94.38 93 GLU A CA 1
ATOM 755 C C . GLU A 1 93 ? 3.763 -13.436 0.323 1.00 94.38 93 GLU A C 1
ATOM 757 O O . GLU A 1 93 ? 3.818 -13.424 1.556 1.00 94.38 93 GLU A O 1
ATOM 762 N N . LYS A 1 94 ? 4.883 -13.518 -0.411 1.00 94.12 94 LYS A N 1
ATOM 763 C CA . LYS A 1 94 ? 6.229 -13.562 0.192 1.00 94.12 94 LYS A CA 1
ATOM 764 C C . LYS A 1 94 ? 6.549 -12.288 0.979 1.00 94.12 94 LYS A C 1
ATOM 766 O O . LYS A 1 94 ? 7.155 -12.379 2.051 1.00 94.12 94 LYS A O 1
ATOM 771 N N . MET A 1 95 ? 6.139 -11.114 0.485 1.00 92.56 95 MET A N 1
ATOM 772 C CA . MET A 1 95 ? 6.291 -9.843 1.207 1.00 92.56 95 MET A CA 1
ATOM 773 C C . MET A 1 95 ? 5.529 -9.871 2.533 1.00 92.56 95 MET A C 1
ATOM 775 O O . MET A 1 95 ? 6.111 -9.562 3.575 1.00 92.56 95 MET A O 1
ATOM 779 N N . ARG A 1 96 ? 4.269 -10.324 2.518 1.00 89.31 96 ARG A N 1
ATOM 780 C CA . ARG A 1 96 ? 3.443 -10.472 3.725 1.00 89.31 96 ARG A CA 1
ATOM 781 C C . ARG A 1 96 ? 4.069 -11.425 4.742 1.00 89.31 96 ARG A C 1
ATOM 783 O O . ARG A 1 96 ? 4.131 -11.115 5.930 1.00 89.31 96 ARG A O 1
ATOM 790 N N . ALA A 1 97 ? 4.620 -12.541 4.271 1.00 90.25 97 ALA A N 1
ATOM 791 C CA . ALA A 1 97 ? 5.338 -13.515 5.091 1.00 90.25 97 ALA A CA 1
ATOM 792 C C . ALA A 1 97 ? 6.751 -13.056 5.530 1.00 90.25 97 ALA A C 1
ATOM 794 O O . ALA A 1 97 ? 7.507 -13.846 6.099 1.00 90.25 97 ALA A O 1
ATOM 795 N N . ARG A 1 98 ? 7.120 -11.784 5.294 1.00 81.12 98 ARG A N 1
ATOM 796 C CA . ARG A 1 98 ? 8.403 -11.155 5.669 1.00 81.12 98 ARG A CA 1
ATOM 797 C C . ARG A 1 98 ? 9.647 -11.838 5.087 1.00 81.12 98 ARG A C 1
ATOM 799 O O . ARG A 1 98 ? 10.739 -11.700 5.639 1.00 81.12 98 ARG A O 1
ATOM 806 N N . TRP A 1 99 ? 9.524 -12.535 3.957 1.00 69.25 99 TRP A N 1
ATOM 807 C CA . TRP A 1 99 ? 10.653 -13.249 3.342 1.00 69.25 99 TRP A CA 1
ATOM 808 C C . TRP A 1 99 ? 11.786 -12.327 2.874 1.00 69.25 99 TRP A C 1
ATOM 810 O O . TRP A 1 99 ? 12.949 -12.714 2.942 1.00 69.25 99 TRP A O 1
ATOM 820 N N . PHE A 1 100 ? 11.466 -11.106 2.445 1.00 76.88 100 PHE A N 1
ATOM 821 C CA . PHE A 1 100 ? 12.454 -10.141 1.945 1.00 76.88 100 PHE A CA 1
ATOM 822 C C . PHE A 1 100 ? 13.177 -9.358 3.048 1.00 76.88 100 PHE A C 1
ATOM 824 O O . PHE A 1 100 ? 14.247 -8.822 2.808 1.00 76.88 100 PHE A O 1
ATOM 831 N N . CYS A 1 101 ? 12.630 -9.3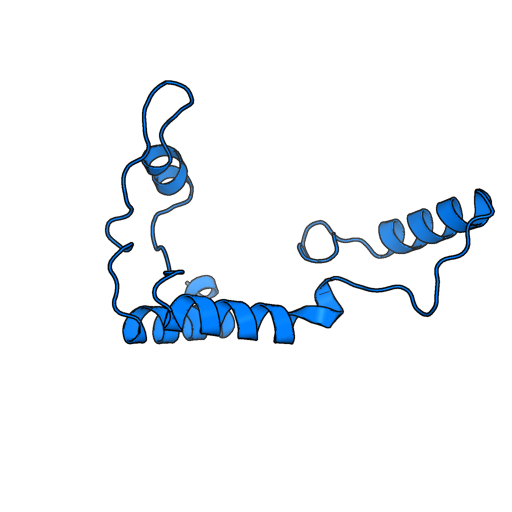25 4.267 1.00 61.69 101 CYS A N 1
ATOM 832 C CA . CYS A 1 101 ? 13.224 -8.610 5.403 1.00 61.69 101 CYS A CA 1
ATOM 833 C C . CYS A 1 101 ? 14.230 -9.479 6.192 1.00 61.69 101 CYS A C 1
ATOM 835 O O . CYS A 1 101 ? 14.872 -9.004 7.120 1.00 61.69 101 CYS A O 1
ATOM 837 N N . ARG A 1 102 ? 14.363 -10.769 5.841 1.00 51.88 102 ARG A N 1
ATOM 838 C CA . ARG A 1 102 ? 15.259 -11.740 6.499 1.00 51.88 102 ARG A CA 1
ATOM 839 C C . ARG A 1 102 ? 16.635 -11.904 5.825 1.00 51.88 102 ARG A C 1
ATOM 841 O O . ARG A 1 102 ? 17.364 -12.814 6.216 1.00 51.88 102 ARG A O 1
ATOM 848 N N . ARG A 1 103 ? 16.974 -11.094 4.820 1.00 40.16 103 ARG A N 1
ATOM 849 C CA . ARG A 1 103 ? 18.293 -11.086 4.164 1.00 40.16 103 ARG A CA 1
ATOM 850 C C . ARG A 1 103 ? 19.061 -9.817 4.479 1.00 40.16 103 ARG A C 1
ATOM 852 O O . ARG A 1 103 ? 18.395 -8.774 4.632 1.00 40.16 103 ARG A O 1
#

InterPro domains:
  IPR014729 Rossmann-like alpha/beta/alpha sandwich fold [G3DSA:3.40.50.620] (2-34)
  IPR020058 Glutamyl/glutaminyl-tRNA synthetase, class Ib, catalytic domain [PF00749] (2-98)
  IPR050132 Glutamine/Glutamate--tRNA Ligase [PTHR43097] (2-97)

Sequence (103 aa):
MDTNPVKEDIEYVESIKNDVQWLGFHWSGKVCYSSDYFDQLHSYAVELITKGLAYVDELSAEEIREYRGSLKAPGKNSPYRDRSVEENLALFEKMRARWFCRR

Organism: Raoultella terrigena (NCBI:txid577)

pLDDT: mean 89.73, std 10.83, range [40.16, 98.31]

Radius of gyration: 19.06 Å; chains: 1; bounding box: 38×37×43 Å